Protein AF-A0A1V8RTV8-F1 (afdb_monomer)

Sequence (66 aa):
MTDIAAPPATLMGLWQSHKRECRGVGGIVADARAGKLPGVEPFPSGYGFAVTDHKAALSAMRKVVP

Secondary structure (DSSP, 8-state):
-----PPPPBHHHHHHHTTTTBPPHHHHHHHHHTT-STTEEE-TTSSSEEES-HHHHHHHHB----

Organism: NCBI:txid1873176

pLDDT: mean 85.91, std 14.66, range [39.16, 94.81]

Mean predicted aligned error: 5.77 Å

Radius of gyration: 12.29 Å; Cα contacts (8 Å, |Δi|>4): 73; chains: 1; bounding box: 31×35×29 Å

Foldseek 3Di:
DPPPPDPQQFLVNLCVVCVVFFDDPVVLVVCQVVVNQPQWDQDPVNDG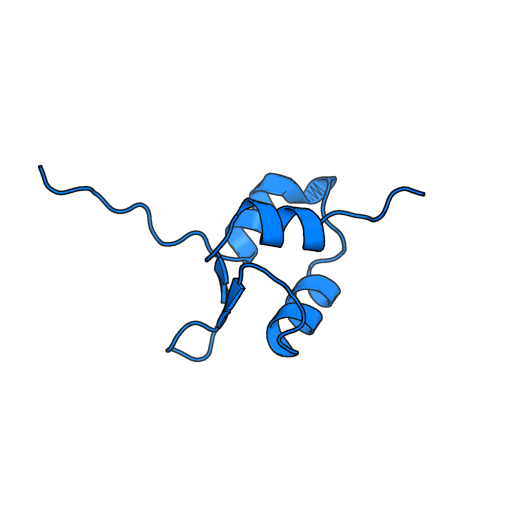IGRNDSVSNSVSGGDPDD

Structure (mmCIF, N/CA/C/O backbone):
data_AF-A0A1V8RTV8-F1
#
_entry.id   AF-A0A1V8RTV8-F1
#
loop_
_atom_site.group_PDB
_atom_site.id
_atom_site.type_symbol
_atom_site.label_atom_id
_atom_site.label_alt_id
_atom_site.label_comp_id
_atom_site.label_asym_id
_atom_site.label_entity_id
_atom_site.label_seq_id
_atom_site.pdbx_PDB_ins_code
_atom_site.Cartn_x
_atom_site.Cartn_y
_atom_site.Cartn_z
_atom_site.occupancy
_atom_site.B_iso_or_equiv
_atom_site.auth_seq_id
_atom_site.auth_comp_id
_atom_site.auth_asym_id
_atom_site.auth_atom_id
_atom_site.pdbx_PDB_model_num
ATOM 1 N N . MET A 1 1 ? 9.914 25.712 -18.213 1.00 39.16 1 MET A N 1
ATOM 2 C CA . MET A 1 1 ? 9.437 25.402 -16.851 1.00 39.16 1 MET A CA 1
ATOM 3 C C . MET A 1 1 ? 9.670 23.925 -16.639 1.00 39.16 1 MET A C 1
ATOM 5 O O . MET A 1 1 ? 8.952 23.120 -17.211 1.00 39.16 1 MET A O 1
ATOM 9 N N . THR A 1 2 ? 10.753 23.569 -15.956 1.00 46.19 2 THR A N 1
ATOM 10 C CA . THR A 1 2 ? 11.019 22.180 -15.580 1.00 46.19 2 THR A CA 1
ATOM 11 C C . THR A 1 2 ? 10.085 21.893 -14.418 1.00 46.19 2 THR A C 1
ATOM 13 O O . THR A 1 2 ? 10.300 22.406 -13.322 1.00 46.19 2 THR A O 1
ATOM 16 N N . ASP A 1 3 ? 8.988 21.192 -14.692 1.00 49.31 3 ASP A N 1
ATOM 17 C CA . ASP A 1 3 ? 8.124 20.646 -13.653 1.00 49.31 3 ASP A CA 1
ATOM 18 C C . ASP A 1 3 ? 9.024 19.764 -12.781 1.00 49.31 3 ASP A C 1
ATOM 20 O O . ASP A 1 3 ? 9.537 18.739 -13.239 1.00 49.31 3 ASP A O 1
ATOM 24 N N . ILE A 1 4 ? 9.361 20.236 -11.576 1.00 53.62 4 ILE A N 1
ATOM 25 C CA . ILE A 1 4 ? 10.074 19.433 -10.586 1.00 53.62 4 ILE A CA 1
ATOM 26 C C . ILE A 1 4 ? 9.043 18.404 -10.148 1.00 53.62 4 ILE A C 1
ATOM 28 O O . ILE A 1 4 ? 8.324 18.624 -9.176 1.00 53.62 4 ILE A O 1
ATOM 32 N N . ALA A 1 5 ? 8.913 17.335 -10.935 1.00 50.97 5 ALA A N 1
ATOM 33 C CA . ALA A 1 5 ? 8.024 16.233 -10.645 1.00 50.97 5 ALA A CA 1
ATOM 34 C C . ALA A 1 5 ? 8.372 15.767 -9.234 1.00 50.97 5 ALA A C 1
ATOM 36 O O . ALA A 1 5 ? 9.463 15.238 -8.993 1.00 50.97 5 ALA A O 1
ATOM 37 N N . ALA A 1 6 ? 7.484 16.057 -8.281 1.00 56.09 6 ALA A N 1
ATOM 38 C CA . ALA A 1 6 ? 7.626 15.558 -6.928 1.00 56.09 6 ALA A CA 1
ATOM 39 C C . ALA A 1 6 ? 7.871 14.045 -7.035 1.00 56.09 6 ALA A C 1
ATOM 41 O O . ALA A 1 6 ? 7.219 13.394 -7.861 1.00 56.09 6 ALA A O 1
ATOM 42 N N . PRO A 1 7 ? 8.828 13.485 -6.273 1.00 59.66 7 PRO A N 1
ATOM 43 C CA . PRO A 1 7 ? 9.122 12.065 -6.360 1.00 59.66 7 PRO A CA 1
ATOM 44 C C . PRO A 1 7 ? 7.807 11.284 -6.237 1.00 59.66 7 PRO A C 1
ATOM 46 O O . PRO A 1 7 ? 6.989 11.635 -5.379 1.00 59.66 7 PRO A O 1
ATOM 49 N N . PRO A 1 8 ? 7.565 10.288 -7.110 1.00 63.72 8 PRO A N 1
ATOM 50 C CA . PRO A 1 8 ? 6.290 9.589 -7.166 1.00 63.72 8 PRO A CA 1
ATOM 51 C C . PRO A 1 8 ? 5.912 9.122 -5.764 1.00 63.72 8 PRO A C 1
ATOM 53 O O . PRO A 1 8 ? 6.712 8.480 -5.077 1.00 63.72 8 PRO A O 1
ATOM 56 N N . ALA A 1 9 ? 4.714 9.506 -5.317 1.00 81.44 9 ALA A N 1
ATOM 57 C CA . ALA A 1 9 ? 4.264 9.212 -3.967 1.00 81.44 9 ALA A CA 1
ATOM 58 C C . ALA A 1 9 ? 4.321 7.696 -3.750 1.00 81.44 9 ALA A C 1
ATOM 60 O O . ALA A 1 9 ? 3.672 6.920 -4.451 1.00 81.44 9 ALA A O 1
ATOM 61 N N . THR A 1 10 ? 5.144 7.261 -2.799 1.00 92.50 10 THR A N 1
ATOM 62 C CA . THR A 1 10 ? 5.251 5.839 -2.474 1.00 92.50 10 THR A CA 1
ATOM 63 C C . THR A 1 10 ? 4.071 5.436 -1.601 1.00 92.50 10 THR A C 1
ATOM 65 O O . THR A 1 10 ? 3.585 6.231 -0.793 1.00 92.50 10 THR A O 1
ATOM 68 N N . LEU A 1 11 ? 3.647 4.176 -1.692 1.00 92.75 11 LEU A N 1
ATOM 69 C CA . LEU A 1 11 ? 2.619 3.629 -0.799 1.00 92.75 11 LEU A CA 1
ATOM 70 C C . LEU A 1 11 ? 2.980 3.835 0.683 1.00 92.75 11 LEU A C 1
ATOM 72 O O . LEU A 1 11 ? 2.127 4.160 1.505 1.00 92.75 11 LEU A O 1
ATOM 76 N N . MET A 1 12 ? 4.265 3.692 1.019 1.00 93.75 12 MET A N 1
ATOM 77 C CA . MET A 1 12 ? 4.770 3.926 2.373 1.00 93.75 12 MET A CA 1
ATOM 78 C C . MET A 1 12 ? 4.687 5.397 2.781 1.00 93.75 12 MET A C 1
ATOM 80 O O . MET A 1 12 ? 4.300 5.678 3.913 1.00 93.75 12 MET A O 1
ATOM 84 N N . GLY A 1 13 ? 5.010 6.325 1.877 1.00 92.06 13 GLY A N 1
ATOM 85 C CA . GLY A 1 13 ? 4.862 7.761 2.112 1.00 92.06 13 GLY A CA 1
ATOM 86 C C . GLY A 1 13 ? 3.402 8.138 2.350 1.00 92.06 13 GLY A C 1
ATOM 87 O O . GLY A 1 13 ? 3.086 8.766 3.357 1.00 92.06 13 GLY A O 1
ATOM 88 N N . LEU A 1 14 ? 2.500 7.646 1.496 1.00 91.94 14 LEU A N 1
ATOM 89 C CA . LEU A 1 14 ? 1.061 7.858 1.648 1.00 91.94 14 LEU A CA 1
ATOM 90 C C . LEU A 1 14 ? 0.540 7.297 2.979 1.00 91.94 14 LEU A C 1
ATOM 92 O O . LEU A 1 14 ? -0.216 7.960 3.691 1.00 91.94 14 LEU A O 1
ATOM 96 N N . TRP A 1 15 ? 0.981 6.094 3.358 1.00 93.81 1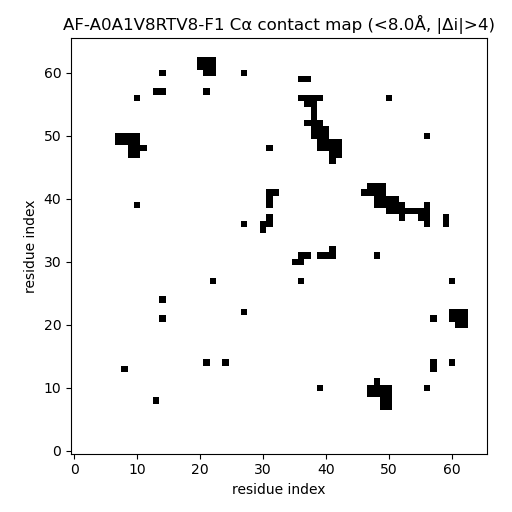5 TRP A N 1
ATOM 97 C CA . TRP A 1 15 ? 0.596 5.487 4.630 1.00 93.81 15 TRP A CA 1
ATOM 98 C C . TRP A 1 15 ? 1.102 6.292 5.823 1.00 93.81 15 TRP A C 1
ATOM 100 O O . TRP A 1 15 ? 0.362 6.472 6.784 1.00 93.81 15 TRP A O 1
ATOM 110 N N . GLN A 1 16 ? 2.338 6.794 5.781 1.00 93.56 16 GLN A N 1
ATOM 111 C CA . GLN A 1 16 ? 2.882 7.615 6.862 1.00 93.56 16 GLN A CA 1
ATOM 112 C C . GLN A 1 16 ? 2.086 8.914 7.042 1.00 93.56 16 GLN A C 1
ATOM 114 O O . GLN A 1 16 ? 1.759 9.2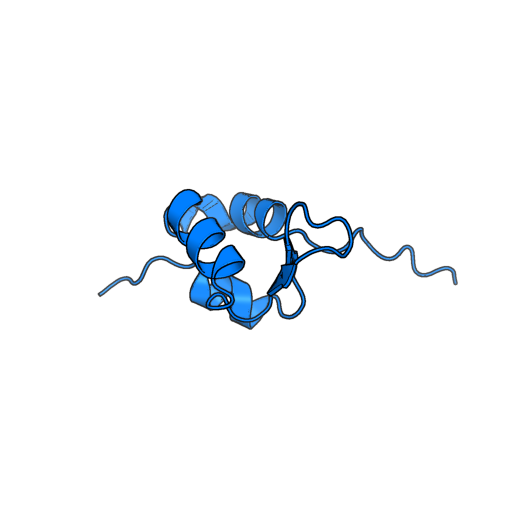55 8.181 1.00 93.56 16 GLN A O 1
ATOM 119 N N . SER A 1 17 ? 1.699 9.578 5.948 1.00 92.56 17 SER A N 1
ATOM 120 C CA . SER A 1 17 ? 0.879 10.798 5.979 1.00 92.56 17 SER A CA 1
ATOM 121 C C . SER A 1 17 ? -0.519 10.581 6.573 1.00 92.56 17 SER A C 1
ATOM 123 O O . SER A 1 17 ? -1.032 11.471 7.245 1.00 92.56 17 SER A O 1
ATOM 125 N N . HIS A 1 18 ? -1.113 9.393 6.400 1.00 91.69 18 HIS A N 1
ATOM 126 C CA . HIS A 1 18 ? -2.470 9.061 6.875 1.00 91.69 18 HIS A CA 1
ATOM 127 C C . HIS A 1 18 ? -2.503 7.958 7.942 1.00 91.69 18 HIS A C 1
ATOM 129 O O . HIS A 1 18 ? -3.533 7.323 8.183 1.00 91.69 18 HIS A O 1
ATOM 135 N N . LYS A 1 19 ? -1.383 7.731 8.638 1.00 91.56 19 LYS A N 1
ATOM 136 C CA . LYS A 1 19 ? -1.160 6.559 9.504 1.00 91.56 19 LYS A CA 1
ATOM 137 C C . LYS A 1 19 ? -2.269 6.310 10.530 1.00 91.56 19 LYS A C 1
ATOM 139 O O . LYS A 1 19 ? -2.564 5.163 10.855 1.00 91.56 19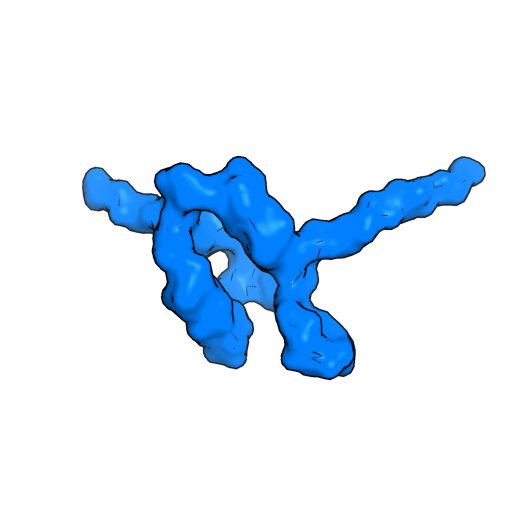 LYS A O 1
ATOM 144 N N . ARG A 1 20 ? -2.873 7.373 11.069 1.00 92.19 20 ARG A N 1
ATOM 145 C CA . ARG A 1 20 ? -3.934 7.281 12.089 1.00 92.19 20 ARG A CA 1
ATOM 146 C C . ARG A 1 20 ? -5.249 6.730 11.525 1.00 92.19 20 ARG A C 1
ATOM 148 O O . ARG A 1 20 ? -5.947 5.992 12.226 1.00 92.19 20 ARG A O 1
ATOM 155 N N . GLU A 1 21 ? -5.547 7.051 10.270 1.00 91.19 21 GLU A N 1
ATOM 156 C CA . GLU A 1 21 ? -6.755 6.647 9.542 1.00 91.19 21 GLU A CA 1
ATOM 157 C C . GLU A 1 21 ? -6.587 5.291 8.841 1.00 91.19 21 GLU A C 1
ATOM 159 O O . GLU A 1 21 ? -7.572 4.605 8.570 1.00 91.19 21 GLU A O 1
ATOM 164 N N . CYS A 1 22 ? -5.349 4.887 8.552 1.00 93.62 22 CYS A N 1
ATOM 165 C CA . CYS A 1 22 ? -5.049 3.663 7.817 1.00 93.62 22 CYS A CA 1
ATOM 166 C C . CYS A 1 22 ? -5.024 2.399 8.690 1.00 93.62 22 CYS A C 1
ATOM 168 O O . CYS A 1 22 ? -4.649 2.423 9.865 1.00 93.62 22 CYS A O 1
ATOM 170 N N . ARG A 1 23 ? -5.380 1.258 8.092 1.00 93.88 23 ARG A N 1
ATOM 171 C CA . ARG A 1 23 ? -5.183 -0.078 8.668 1.00 93.88 23 ARG A CA 1
ATOM 172 C C . ARG A 1 23 ? -3.687 -0.414 8.778 1.00 93.88 23 ARG A C 1
ATOM 174 O O . ARG A 1 23 ? -2.817 0.343 8.337 1.00 93.88 23 ARG A O 1
ATOM 181 N N . GLY A 1 24 ? -3.372 -1.537 9.422 1.00 92.94 24 GLY A N 1
ATOM 182 C CA . GLY A 1 24 ? -1.986 -1.950 9.657 1.00 92.94 24 GLY A CA 1
ATOM 183 C C . GLY A 1 24 ? -1.178 -2.069 8.359 1.00 92.94 24 GLY A C 1
ATOM 184 O O . GLY A 1 24 ? -1.638 -2.679 7.394 1.00 92.94 24 GLY A O 1
ATOM 185 N N . VAL A 1 25 ? 0.044 -1.522 8.353 1.00 93.50 25 VAL A N 1
ATOM 186 C CA . VAL A 1 25 ? 0.911 -1.482 7.159 1.00 93.50 25 VAL A CA 1
ATOM 187 C C . VAL A 1 25 ? 1.199 -2.869 6.584 1.00 93.50 25 VAL A C 1
ATOM 189 O O . VAL A 1 25 ? 1.232 -3.025 5.370 1.00 93.50 25 VAL A O 1
ATOM 192 N N . GLY A 1 26 ? 1.326 -3.893 7.435 1.00 93.38 26 GLY A N 1
ATOM 193 C CA . GLY A 1 26 ? 1.548 -5.271 6.991 1.00 93.38 26 GLY A CA 1
ATOM 194 C C . GLY A 1 26 ? 0.424 -5.794 6.092 1.00 93.38 26 GLY A C 1
ATOM 195 O O . GLY A 1 26 ? 0.706 -6.365 5.044 1.00 93.38 26 GLY A O 1
ATOM 196 N N . GLY A 1 27 ? -0.838 -5.528 6.447 1.00 94.19 27 GLY A N 1
ATOM 197 C CA . GLY A 1 27 ? -1.992 -5.913 5.627 1.00 94.19 27 GLY A CA 1
ATOM 198 C C . GLY A 1 27 ? -2.073 -5.121 4.322 1.00 94.19 27 GLY A C 1
ATOM 199 O O . GLY A 1 27 ? -2.329 -5.690 3.269 1.00 94.19 27 GLY A O 1
ATOM 200 N N . ILE A 1 28 ? -1.765 -3.822 4.371 1.00 94.81 28 ILE A N 1
ATOM 201 C CA . ILE A 1 28 ? -1.720 -2.964 3.177 1.00 94.81 28 ILE A CA 1
ATOM 202 C C . ILE A 1 28 ? -0.659 -3.461 2.186 1.00 94.81 28 ILE A C 1
ATOM 204 O O . ILE A 1 28 ? -0.941 -3.600 0.999 1.00 94.81 28 ILE A O 1
ATOM 208 N N . VAL A 1 29 ? 0.553 -3.756 2.666 1.00 93.50 29 VAL A N 1
ATOM 209 C CA . VAL A 1 29 ? 1.649 -4.257 1.825 1.00 93.50 29 VAL A CA 1
ATOM 210 C C . VAL A 1 29 ? 1.345 -5.658 1.295 1.00 93.50 29 VAL A C 1
ATOM 212 O O . VAL A 1 29 ? 1.671 -5.946 0.146 1.00 93.50 29 VAL A O 1
ATOM 215 N N . ALA A 1 30 ? 0.712 -6.523 2.092 1.00 94.62 30 ALA A N 1
ATOM 216 C CA . ALA A 1 30 ? 0.279 -7.841 1.637 1.00 94.62 30 ALA A CA 1
ATOM 217 C C . ALA A 1 30 ? -0.744 -7.740 0.493 1.00 94.62 30 ALA A C 1
ATOM 219 O O . ALA A 1 30 ? -0.570 -8.400 -0.531 1.00 94.62 30 ALA A O 1
ATOM 220 N N . ASP A 1 31 ? -1.745 -6.865 0.616 1.00 94.19 31 ASP A N 1
ATOM 221 C CA . ASP A 1 31 ? -2.732 -6.641 -0.445 1.00 94.19 31 ASP A CA 1
ATOM 222 C C . ASP A 1 31 ? -2.102 -6.014 -1.693 1.00 94.19 31 ASP A C 1
ATOM 224 O O . ASP A 1 31 ? -2.422 -6.423 -2.807 1.00 94.19 31 ASP A O 1
ATOM 228 N N . ALA A 1 32 ? -1.161 -5.078 -1.531 1.00 94.12 32 ALA A N 1
ATOM 229 C CA . ALA A 1 32 ? -0.421 -4.501 -2.652 1.00 94.12 32 ALA A CA 1
ATOM 230 C C . ALA A 1 32 ? 0.398 -5.568 -3.396 1.00 94.12 32 ALA A C 1
ATOM 232 O O . ALA A 1 32 ? 0.336 -5.657 -4.619 1.00 94.12 32 ALA A O 1
ATOM 233 N N . ARG A 1 33 ? 1.101 -6.444 -2.662 1.00 92.44 33 ARG A N 1
ATOM 234 C CA . ARG A 1 33 ? 1.844 -7.581 -3.239 1.00 92.44 33 ARG A CA 1
ATOM 235 C C . ARG A 1 33 ? 0.938 -8.583 -3.942 1.00 92.44 33 ARG A C 1
ATOM 237 O O . ARG A 1 33 ? 1.349 -9.165 -4.937 1.00 92.44 33 ARG A O 1
ATOM 244 N N . ALA A 1 34 ? -0.276 -8.780 -3.439 1.00 93.50 34 ALA A N 1
ATOM 245 C CA . ALA A 1 34 ? -1.266 -9.652 -4.057 1.00 93.50 34 ALA A CA 1
ATOM 246 C C . ALA A 1 34 ? -1.989 -9.009 -5.259 1.00 93.50 34 ALA A C 1
ATOM 248 O O . ALA A 1 34 ? -2.869 -9.652 -5.827 1.00 93.50 34 ALA A O 1
ATOM 249 N N . GLY A 1 35 ? -1.681 -7.753 -5.617 1.00 92.38 35 GLY A N 1
ATOM 250 C CA . GLY A 1 35 ? -2.389 -7.011 -6.668 1.00 92.38 35 GLY A CA 1
ATOM 251 C C . GLY A 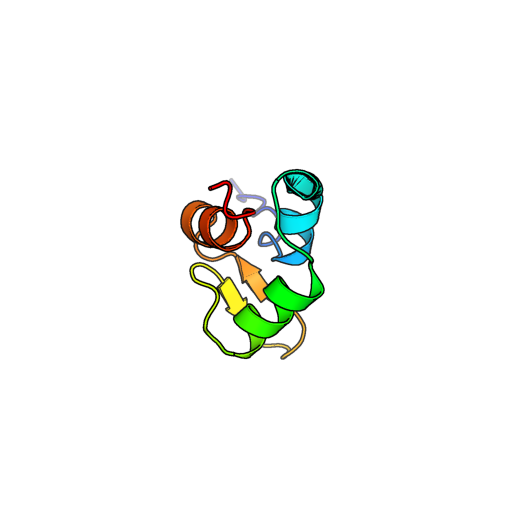1 35 ? -3.833 -6.648 -6.300 1.00 92.38 35 GLY A C 1
ATOM 252 O O . GLY A 1 35 ? -4.651 -6.388 -7.175 1.00 92.38 35 GLY A O 1
ATOM 253 N N . LYS A 1 36 ? -4.166 -6.667 -5.005 1.00 94.06 36 LYS A N 1
ATOM 254 C CA . LYS A 1 36 ? -5.512 -6.407 -4.468 1.00 94.06 36 LYS A CA 1
ATOM 255 C C . LYS A 1 36 ? -5.687 -4.987 -3.944 1.00 94.06 36 LYS A C 1
ATOM 257 O O . LYS A 1 36 ? -6.807 -4.599 -3.621 1.00 94.06 36 LYS A O 1
ATOM 262 N N . LEU A 1 37 ? -4.601 -4.226 -3.816 1.00 94.56 37 LEU A N 1
ATOM 263 C CA . LEU A 1 37 ? -4.668 -2.829 -3.405 1.00 94.56 37 LEU A CA 1
ATOM 264 C C . LEU A 1 37 ? -4.867 -1.947 -4.653 1.00 94.56 37 LEU A C 1
ATOM 266 O O . LEU A 1 37 ? -3.962 -1.875 -5.480 1.00 94.56 37 LEU A O 1
ATOM 270 N N . PRO A 1 38 ? -6.028 -1.292 -4.823 1.00 94.44 38 PRO A N 1
ATOM 271 C CA . PRO A 1 38 ? -6.263 -0.406 -5.956 1.00 94.44 38 PRO A CA 1
ATOM 272 C C . PRO A 1 38 ? -5.433 0.879 -5.841 1.00 94.44 38 PRO A C 1
ATOM 274 O O . PRO A 1 38 ? -5.110 1.330 -4.742 1.00 94.44 38 PRO A O 1
ATOM 277 N N . GLY A 1 39 ? -5.123 1.488 -6.987 1.00 93.62 39 GLY A N 1
ATOM 278 C CA . GLY A 1 39 ? -4.398 2.761 -7.053 1.00 93.62 39 GLY A CA 1
ATOM 279 C C . GLY A 1 39 ? -2.913 2.672 -6.707 1.00 93.62 39 GLY A C 1
ATOM 280 O O . GLY A 1 39 ? -2.295 3.702 -6.435 1.00 93.62 39 GLY A O 1
ATOM 281 N N . VAL A 1 40 ? -2.339 1.465 -6.706 1.00 94.44 40 VAL A N 1
ATOM 282 C CA . VAL A 1 40 ? -0.895 1.260 -6.585 1.00 94.44 40 VAL A CA 1
ATOM 283 C C . VAL A 1 40 ? -0.371 0.292 -7.631 1.00 94.44 40 VAL A C 1
ATOM 285 O O . VAL A 1 40 ? -1.063 -0.639 -8.034 1.00 94.44 40 VAL A O 1
ATOM 288 N N . GLU A 1 41 ? 0.889 0.475 -8.001 1.00 93.81 41 GLU A N 1
ATOM 289 C CA . GLU A 1 41 ? 1.625 -0.437 -8.871 1.00 93.81 41 GLU A CA 1
ATOM 290 C C . GLU A 1 41 ? 2.991 -0.762 -8.262 1.00 93.81 41 GLU A C 1
ATOM 292 O O . GLU A 1 41 ? 3.593 0.091 -7.601 1.00 93.81 41 GLU A O 1
ATOM 297 N N . PRO A 1 42 ? 3.502 -1.993 -8.432 1.00 92.56 42 PRO A N 1
ATOM 298 C CA . PRO A 1 42 ? 4.852 -2.323 -8.002 1.00 92.56 42 PRO A CA 1
ATOM 299 C C . PRO A 1 42 ? 5.872 -1.493 -8.787 1.00 92.56 42 PRO A C 1
ATOM 301 O O . PRO A 1 42 ? 5.727 -1.280 -9.990 1.00 92.56 42 PRO A O 1
ATOM 304 N N . PHE A 1 43 ? 6.935 -1.042 -8.121 1.00 89.31 43 PHE A N 1
ATOM 305 C CA . PHE A 1 43 ? 8.023 -0.384 -8.841 1.00 89.31 43 PHE A CA 1
ATOM 306 C C . PHE A 1 43 ? 8.716 -1.365 -9.805 1.00 89.31 43 PHE A C 1
ATOM 308 O O . PHE A 1 43 ? 8.862 -2.541 -9.461 1.00 89.31 43 PHE A O 1
ATOM 315 N N . PRO A 1 44 ? 9.244 -0.897 -10.955 1.00 82.31 44 PRO A N 1
ATOM 316 C CA . PRO A 1 44 ? 10.003 -1.741 -11.886 1.00 82.31 44 PRO A CA 1
ATOM 317 C C . PRO A 1 44 ? 11.222 -2.430 -11.257 1.00 82.31 44 PRO A C 1
ATOM 319 O O . PRO A 1 44 ? 11.666 -3.469 -11.733 1.00 82.31 44 PRO A O 1
ATOM 322 N N . SER A 1 45 ? 11.756 -1.872 -10.166 1.00 83.56 45 SER A N 1
ATOM 323 C CA . SER A 1 45 ? 12.838 -2.470 -9.377 1.00 83.56 45 SER A CA 1
ATOM 324 C C . SER A 1 45 ? 12.425 -3.735 -8.614 1.00 83.56 45 SER A C 1
ATOM 326 O O . SER A 1 45 ? 13.289 -4.423 -8.076 1.00 83.56 45 SER A O 1
ATOM 328 N N . GLY A 1 46 ? 11.122 -4.019 -8.503 1.00 79.69 46 GLY A N 1
ATOM 329 C CA . GLY A 1 46 ? 10.565 -5.101 -7.688 1.00 79.69 46 GLY A CA 1
ATOM 330 C C . GLY A 1 46 ? 10.451 -4.773 -6.194 1.00 79.69 46 GLY A C 1
ATOM 331 O O . GLY A 1 46 ? 9.916 -5.576 -5.428 1.00 79.69 46 GLY A O 1
ATOM 332 N N . TYR A 1 47 ? 10.910 -3.594 -5.762 1.00 84.19 47 TYR A N 1
ATOM 333 C CA . TYR A 1 47 ? 10.894 -3.181 -4.359 1.00 84.19 47 TYR A CA 1
ATOM 334 C C . TYR A 1 47 ? 10.000 -1.966 -4.145 1.00 84.19 47 TYR A C 1
ATOM 336 O O . TYR A 1 47 ? 10.322 -0.864 -4.577 1.00 84.19 47 TYR A O 1
ATOM 344 N N . GLY A 1 48 ? 8.918 -2.162 -3.390 1.00 88.81 48 GLY A N 1
ATOM 345 C CA . GLY A 1 48 ? 7.972 -1.104 -3.041 1.00 88.81 48 GLY A CA 1
ATOM 346 C C . GLY A 1 48 ? 6.884 -0.891 -4.094 1.00 88.81 48 GLY A C 1
ATOM 347 O O . GLY A 1 48 ? 6.782 -1.634 -5.068 1.00 88.81 48 GLY A O 1
ATOM 348 N N . PHE A 1 49 ? 6.054 0.125 -3.854 1.00 94.06 49 PHE A N 1
ATOM 349 C CA . PHE A 1 49 ? 4.883 0.432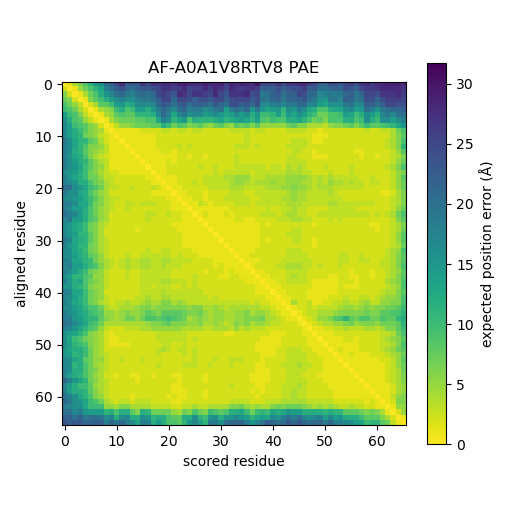 -4.670 1.00 94.06 49 PHE A CA 1
ATOM 350 C C . PHE A 1 49 ? 4.772 1.936 -4.915 1.00 94.06 49 PHE A C 1
ATOM 352 O O . PHE A 1 49 ? 4.889 2.731 -3.971 1.00 94.06 49 PHE A O 1
ATOM 359 N N . ALA A 1 50 ? 4.515 2.298 -6.167 1.00 93.38 50 ALA A N 1
ATOM 360 C CA . ALA A 1 50 ? 4.099 3.625 -6.586 1.00 93.38 50 ALA A CA 1
ATOM 361 C C . ALA A 1 50 ? 2.594 3.780 -6.364 1.00 93.38 50 ALA A C 1
ATOM 363 O O . ALA A 1 50 ? 1.833 2.850 -6.622 1.00 93.38 50 ALA A O 1
ATOM 364 N N . VAL A 1 51 ? 2.154 4.953 -5.920 1.00 93.06 51 VAL A N 1
ATOM 365 C CA . VAL A 1 51 ? 0.736 5.320 -5.932 1.00 93.06 51 VAL A CA 1
ATOM 366 C C . VAL A 1 51 ? 0.404 5.894 -7.306 1.00 93.06 51 VAL A C 1
ATOM 368 O O . VAL A 1 51 ? 0.960 6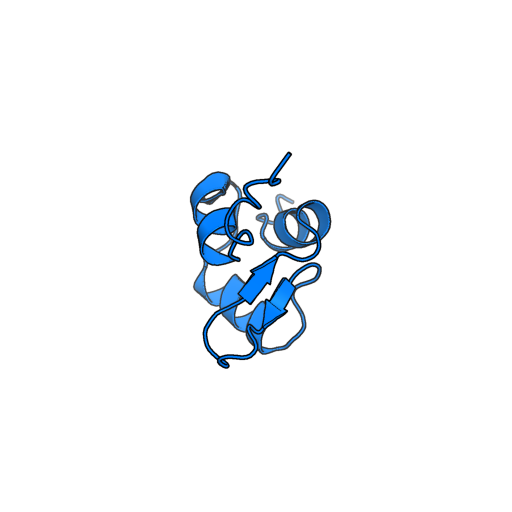.919 -7.696 1.00 93.06 51 VAL A O 1
ATOM 371 N N . THR A 1 52 ? -0.502 5.239 -8.027 1.00 93.38 52 THR A N 1
ATOM 372 C CA . THR A 1 52 ? -0.994 5.661 -9.349 1.00 93.38 52 THR A CA 1
ATOM 373 C C . THR A 1 52 ? -2.343 6.375 -9.263 1.00 93.38 52 THR A C 1
ATOM 375 O O . THR A 1 52 ? -2.622 7.260 -10.065 1.00 93.38 52 THR A O 1
ATOM 378 N N . ASP A 1 53 ? -3.145 6.065 -8.241 1.00 93.12 53 ASP A N 1
ATOM 379 C CA . ASP A 1 53 ? -4.362 6.795 -7.884 1.00 93.12 53 ASP A CA 1
ATOM 380 C C . ASP A 1 53 ? -4.405 6.993 -6.367 1.00 93.12 53 ASP A C 1
ATOM 382 O O . ASP A 1 53 ? -4.652 6.068 -5.589 1.00 93.12 53 ASP A O 1
ATOM 386 N N . HIS A 1 54 ? -4.186 8.239 -5.948 1.00 91.1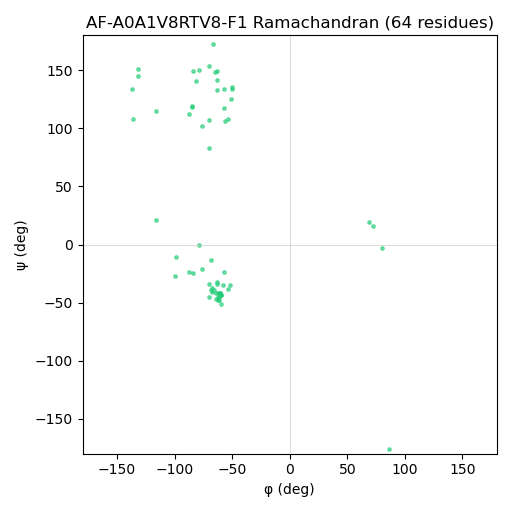9 54 HIS A N 1
ATOM 387 C CA . HIS A 1 54 ? -4.159 8.617 -4.541 1.00 91.19 54 HIS A CA 1
ATOM 388 C C . HIS A 1 54 ? -5.487 8.331 -3.833 1.00 91.19 54 HIS A C 1
ATOM 390 O O . HIS A 1 54 ? -5.494 7.842 -2.702 1.00 91.19 54 HIS A O 1
ATOM 396 N N . LYS A 1 55 ? -6.621 8.636 -4.473 1.00 91.50 55 LYS A N 1
ATOM 397 C CA . LYS A 1 55 ? -7.943 8.513 -3.854 1.00 91.50 55 LYS A CA 1
ATOM 398 C C . LYS A 1 55 ? -8.300 7.044 -3.661 1.00 91.50 55 LYS A C 1
ATOM 400 O O . LYS A 1 55 ? -8.757 6.671 -2.578 1.00 91.50 55 LYS A O 1
ATOM 405 N N . ALA A 1 56 ? -8.067 6.219 -4.681 1.00 93.00 56 ALA A N 1
ATOM 406 C CA . ALA A 1 56 ? -8.311 4.783 -4.609 1.00 93.00 56 ALA A CA 1
ATOM 407 C C . ALA A 1 56 ? -7.403 4.106 -3.572 1.00 93.00 56 ALA A C 1
ATOM 409 O O . ALA A 1 56 ? -7.903 3.375 -2.711 1.00 93.00 56 ALA A O 1
ATOM 410 N N . ALA A 1 57 ? -6.102 4.420 -3.585 1.00 93.94 57 ALA A N 1
ATOM 411 C CA . ALA A 1 57 ? -5.146 3.878 -2.624 1.00 93.94 57 ALA A CA 1
ATOM 412 C C . ALA A 1 57 ? -5.528 4.254 -1.188 1.00 93.94 57 ALA A C 1
ATOM 414 O O . ALA A 1 57 ? -5.679 3.376 -0.337 1.00 93.94 57 ALA A O 1
ATOM 415 N N . LEU A 1 58 ? -5.783 5.539 -0.915 1.00 92.94 58 LEU A N 1
ATOM 416 C CA . LEU A 1 58 ? -6.157 5.996 0.424 1.00 92.94 58 LEU A CA 1
ATOM 417 C C . LEU A 1 58 ? -7.461 5.348 0.909 1.00 92.94 58 LEU A C 1
ATOM 419 O O . LEU A 1 58 ? -7.534 4.913 2.059 1.00 92.94 58 LEU A O 1
ATOM 423 N N . SER A 1 59 ? -8.471 5.223 0.043 1.00 94.19 59 SER A N 1
ATOM 424 C CA . SER A 1 59 ? -9.726 4.547 0.387 1.00 94.19 59 SER A CA 1
ATOM 425 C C . SER A 1 59 ? -9.504 3.082 0.775 1.00 94.19 59 SER A C 1
ATOM 427 O O . SER A 1 59 ? -10.077 2.625 1.759 1.00 94.19 59 SER A O 1
ATOM 429 N N . ALA A 1 60 ? -8.644 2.357 0.056 1.00 93.31 60 ALA A N 1
ATOM 430 C CA . ALA A 1 60 ? -8.331 0.957 0.354 1.00 93.31 60 ALA A CA 1
ATOM 431 C C . ALA A 1 60 ? -7.383 0.777 1.556 1.00 93.31 60 ALA A C 1
ATOM 433 O O . ALA A 1 60 ? -7.304 -0.295 2.164 1.00 93.31 60 ALA A O 1
ATOM 434 N N . MET A 1 61 ? -6.633 1.818 1.910 1.00 94.19 61 MET A N 1
ATOM 435 C CA . MET A 1 61 ? -5.749 1.827 3.071 1.00 94.19 61 MET A CA 1
ATOM 436 C C . MET A 1 61 ? -6.479 2.174 4.364 1.00 94.19 61 MET A C 1
ATOM 438 O O . MET A 1 61 ? -5.989 1.815 5.433 1.00 94.19 61 MET A O 1
ATOM 442 N N . ARG A 1 62 ? -7.610 2.880 4.307 1.00 94.50 62 ARG A N 1
ATOM 443 C CA . ARG A 1 62 ? -8.365 3.304 5.492 1.00 94.50 62 ARG A CA 1
ATOM 444 C C . ARG A 1 62 ? -8.904 2.120 6.295 1.00 94.50 62 ARG A C 1
ATOM 446 O O . ARG A 1 62 ? -9.193 1.049 5.765 1.00 94.50 62 ARG A O 1
ATOM 453 N N . LYS A 1 63 ? -9.011 2.310 7.611 1.00 90.31 63 LYS A N 1
ATOM 454 C CA . LYS A 1 63 ? -9.742 1.390 8.488 1.00 90.31 63 LYS A CA 1
ATOM 455 C C . LYS A 1 63 ? -11.207 1.404 8.061 1.00 90.31 63 LYS A C 1
ATOM 457 O O . LYS A 1 63 ? -11.779 2.477 7.891 1.00 90.31 63 LYS A O 1
ATOM 462 N N . VAL A 1 64 ? -11.807 0.227 7.920 1.00 78.06 64 VAL A N 1
ATOM 463 C CA . VAL A 1 64 ? -13.263 0.130 7.823 1.00 78.06 64 VAL A CA 1
ATOM 464 C C . VAL A 1 64 ? -13.795 0.465 9.210 1.00 78.06 64 VAL A C 1
ATOM 466 O O . VAL A 1 64 ? -13.578 -0.292 10.156 1.00 78.06 64 VAL A O 1
ATOM 469 N N . VAL A 1 65 ? -14.382 1.649 9.346 1.00 59.56 65 VAL A N 1
ATOM 470 C CA . VAL A 1 65 ? -15.171 1.996 10.526 1.00 59.56 65 VAL A CA 1
ATOM 471 C C . VAL A 1 65 ? -16.575 1.448 10.250 1.00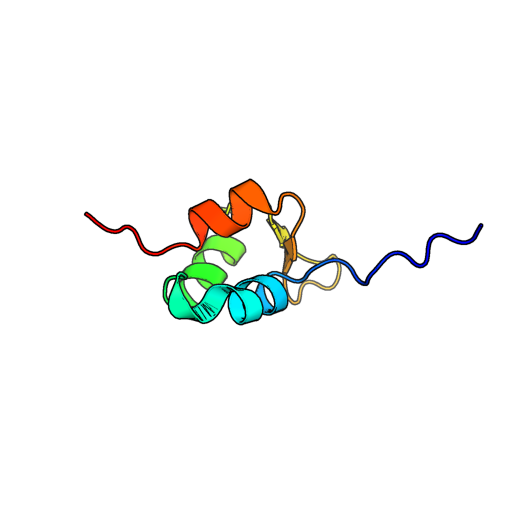 59.56 65 VAL A C 1
ATOM 473 O O . VAL A 1 65 ? -17.122 1.802 9.203 1.00 59.56 65 VAL A O 1
ATOM 476 N N . PRO A 1 66 ? -17.097 0.524 11.076 1.00 50.12 66 PRO A N 1
ATOM 477 C CA . PRO A 1 66 ? -18.473 0.049 10.954 1.00 50.12 66 PRO A CA 1
ATOM 478 C C . PRO A 1 66 ? -19.492 1.163 11.216 1.00 50.12 66 PRO A C 1
ATOM 480 O O . PRO A 1 66 ? -19.152 2.122 11.950 1.00 50.12 66 PRO A O 1
#

Solvent-accessible surface area (backbone atoms only — not comparable to full-atom values): 3987 Å² total; per-residue (Å²): 133,82,78,77,72,68,76,75,50,30,51,67,56,55,43,63,78,42,47,90,56,33,47,63,65,69,60,50,53,49,32,45,75,69,72,68,38,53,31,50,44,72,34,95,86,74,67,63,37,36,47,78,29,67,69,50,27,51,62,71,36,36,52,87,75,131